Protein AF-A0A3M7RTZ7-F1 (afdb_monomer)

Sequence (145 aa):
EEEVEITTQSDQVLRSPKEVPIKYQIHTHRGNCKMENKEFGYIYCKYGYPMPILDETIILKPIDAKSDGYENAFRNYMKIRKKLEEADSLFRNKKEETTLAVILTQLNISYVDYKDALASSITRIGVFLKRNSKELMINPYNKEL

Solvent-accessible surface area (backbone atoms only — not comparable to full-atom values): 8973 Å² total; per-residue (Å²): 137,81,87,80,83,83,81,82,79,82,80,77,75,79,75,70,84,76,86,71,86,82,79,80,49,66,69,73,94,51,81,88,41,58,39,74,43,78,91,80,72,44,77,46,41,75,83,54,57,52,43,68,59,29,99,55,66,46,77,41,60,43,54,57,83,86,43,92,59,31,68,60,22,38,54,48,32,54,53,50,43,52,52,42,50,51,32,40,51,39,26,74,76,69,70,45,81,51,53,53,67,57,53,30,62,77,66,72,47,52,75,65,55,51,50,46,6,57,17,44,74,37,92,50,75,40,80,46,61,51,34,52,40,90,47,30,44,51,47,90,81,50,86,91,110

Secondary structure (DSSP, 8-state):
---------------PPP-------B----GGGEEEETTTTEEEETT-PSPPPBSS-EEEPPPPTTSTTHHHHHHHHHHHHHHHHHHHHHHHHH-----HHHHHHHHT--HHHHHHHHHHT-SS-EEE--B-TTSTTB-S--TT-

Organism: Brachionus plicatilis (NCBI:txid10195)

pLDDT: mean 87.77, std 16.19, range [39.28, 98.62]

Mean predicted aligned error: 8.59 Å

Nearest PDB structures (foldseek):
  5xu0-assembly1_C-2  TM=4.446E-01  e=5.226E+00  Streptococcus pneumoniae

Radius of gyration: 23.86 Å; Cα contacts (8 Å, |Δi|>4): 171; chains: 1; bounding box: 44×63×78 Å

Structure (mmCIF, N/CA/C/O backbone):
data_AF-A0A3M7RTZ7-F1
#
_entry.id   AF-A0A3M7RTZ7-F1
#
loop_
_atom_site.group_PDB
_atom_site.id
_atom_site.type_symbol
_atom_site.label_atom_id
_atom_site.label_alt_id
_atom_site.label_comp_id
_atom_site.label_asym_id
_atom_site.label_entity_id
_atom_site.label_seq_id
_atom_site.pdbx_PDB_ins_code
_atom_site.Cartn_x
_atom_site.Cartn_y
_atom_site.Cartn_z
_atom_site.occupancy
_atom_site.B_iso_or_equiv
_atom_site.auth_seq_id
_atom_site.auth_comp_id
_atom_site.auth_asym_id
_atom_site.auth_atom_id
_atom_site.pdbx_PDB_model_num
ATOM 1 N N . GLU A 1 1 ? -24.142 -51.287 60.500 1.00 42.88 1 GLU A N 1
ATOM 2 C CA . GLU A 1 1 ? -23.847 -51.300 59.057 1.00 42.88 1 GLU A CA 1
ATOM 3 C C . GLU A 1 1 ? -24.259 -49.939 58.539 1.00 42.88 1 GLU A C 1
ATOM 5 O O . GLU A 1 1 ? -25.382 -49.522 58.783 1.00 42.88 1 GLU A O 1
ATOM 10 N N . GLU A 1 2 ? -23.273 -49.184 58.074 1.00 40.47 2 GLU A N 1
ATOM 11 C CA . GLU A 1 2 ? -23.319 -47.742 57.834 1.00 40.47 2 GLU A CA 1
ATOM 12 C C . GLU A 1 2 ? -23.714 -47.510 56.369 1.00 40.47 2 GLU A C 1
ATOM 14 O O . GLU A 1 2 ? -23.119 -48.106 55.469 1.00 40.47 2 GLU A O 1
ATOM 19 N N . GLU A 1 3 ? -24.761 -46.718 56.134 1.00 43.59 3 GLU A N 1
ATOM 20 C CA . GLU A 1 3 ? -25.241 -46.380 54.793 1.00 43.59 3 GLU A CA 1
ATOM 21 C C . GLU A 1 3 ? -24.207 -45.498 54.084 1.00 43.59 3 GLU A C 1
ATOM 23 O O . GLU A 1 3 ? -23.924 -44.380 54.510 1.00 43.59 3 GLU A O 1
ATOM 28 N N . VAL A 1 4 ? -23.630 -46.000 52.990 1.00 41.88 4 VAL A N 1
ATOM 29 C CA . VAL A 1 4 ? -22.753 -45.203 52.127 1.00 41.88 4 VAL A CA 1
ATOM 30 C C . VAL A 1 4 ? -23.611 -44.558 51.050 1.00 41.88 4 VAL A C 1
ATOM 32 O O . VAL A 1 4 ? -23.984 -45.179 50.055 1.00 41.88 4 VAL A O 1
ATOM 35 N N . GLU A 1 5 ? -23.932 -43.293 51.282 1.00 43.16 5 GLU A N 1
ATOM 36 C CA . GLU A 1 5 ? -24.589 -42.404 50.337 1.00 43.16 5 GLU A CA 1
ATOM 37 C C . GLU A 1 5 ? -23.616 -42.081 49.187 1.00 43.16 5 GLU A C 1
ATOM 39 O O . GLU A 1 5 ? -22.616 -41.384 49.363 1.00 43.16 5 GLU A O 1
ATOM 44 N N . ILE A 1 6 ? -23.871 -42.627 47.996 1.00 42.00 6 ILE A N 1
ATOM 45 C CA . ILE A 1 6 ? -23.039 -42.387 46.810 1.00 42.00 6 ILE A CA 1
ATOM 46 C C . ILE A 1 6 ? -23.675 -41.257 45.997 1.00 42.00 6 ILE A C 1
ATOM 48 O O . ILE A 1 6 ? -24.461 -41.488 45.081 1.00 42.00 6 ILE A O 1
ATOM 52 N N . THR A 1 7 ? -23.346 -40.011 46.331 1.00 39.28 7 THR A N 1
ATOM 53 C CA . THR A 1 7 ? -23.682 -38.841 45.509 1.00 39.28 7 THR A CA 1
ATOM 54 C C . THR A 1 7 ? -22.558 -38.576 44.505 1.00 39.28 7 THR A C 1
ATOM 56 O O . THR A 1 7 ? -21.555 -37.937 44.807 1.00 39.28 7 THR A O 1
ATOM 59 N N . THR A 1 8 ? -22.713 -39.049 43.268 1.00 44.28 8 THR A N 1
ATOM 60 C CA . THR A 1 8 ? -21.864 -38.623 42.144 1.00 44.28 8 THR A CA 1
ATOM 61 C C . THR A 1 8 ? -22.460 -37.381 41.483 1.00 44.28 8 THR A C 1
ATOM 63 O O . THR A 1 8 ? -23.320 -37.494 40.611 1.00 44.28 8 THR A O 1
ATOM 66 N N . GLN A 1 9 ? -22.002 -36.190 41.882 1.00 45.22 9 GLN A N 1
ATOM 67 C CA . GLN A 1 9 ? -22.204 -34.960 41.110 1.00 45.22 9 GLN A CA 1
ATOM 68 C C . GLN A 1 9 ? -21.103 -34.853 40.049 1.00 45.22 9 GLN A C 1
ATOM 70 O O . GLN A 1 9 ? -19.939 -34.588 40.342 1.00 45.22 9 GLN A O 1
ATOM 75 N N . SER A 1 10 ? -21.470 -35.102 38.795 1.00 47.94 10 SER A N 1
ATOM 76 C CA . SER A 1 10 ? -20.630 -34.821 37.635 1.00 47.94 10 SER A CA 1
ATOM 77 C C . SER A 1 10 ? -20.685 -33.325 37.314 1.00 47.94 10 SER A C 1
ATOM 79 O O . SER A 1 10 ? -21.465 -32.895 36.463 1.00 47.94 10 SER A O 1
ATOM 81 N N . ASP A 1 11 ? -19.853 -32.535 37.990 1.00 47.28 11 ASP A N 1
ATOM 82 C CA . ASP A 1 11 ? -19.631 -31.125 37.665 1.00 47.28 11 ASP A CA 1
ATOM 83 C C . ASP A 1 11 ? -18.821 -31.002 36.367 1.00 47.28 11 ASP A C 1
ATOM 85 O O . ASP A 1 11 ? -17.595 -30.859 36.354 1.00 47.28 11 ASP A O 1
ATOM 89 N N . GLN A 1 12 ? -19.512 -31.035 35.227 1.00 53.38 12 GLN A N 1
ATOM 90 C CA . GLN A 1 12 ? -18.960 -30.490 33.992 1.00 53.38 12 GLN A CA 1
ATOM 91 C C . GLN A 1 12 ? -19.027 -28.964 34.071 1.00 53.38 12 GLN A C 1
ATOM 93 O O . GLN A 1 12 ? -19.976 -28.333 33.611 1.00 53.38 12 GLN A O 1
ATOM 98 N N . VAL A 1 13 ? -18.000 -28.363 34.676 1.00 58.53 13 VAL A N 1
ATOM 99 C CA . VAL A 1 13 ? -17.780 -26.915 34.634 1.00 58.53 13 VAL A CA 1
ATOM 100 C C . VAL A 1 13 ? -17.570 -26.517 33.173 1.00 58.53 13 VAL A C 1
ATOM 102 O O . VAL A 1 13 ? -16.473 -26.660 32.627 1.00 58.53 13 VAL A O 1
ATOM 105 N N . LEU A 1 14 ? -18.630 -26.024 32.531 1.00 55.12 14 LEU A N 1
ATOM 106 C CA . LEU A 1 14 ? -18.577 -25.387 31.222 1.00 55.12 14 LEU A CA 1
ATOM 107 C C . LEU A 1 14 ? -17.695 -24.138 31.355 1.00 55.12 14 LEU A C 1
ATOM 109 O O . LEU A 1 14 ? -18.150 -23.074 31.770 1.00 55.12 14 LEU A O 1
ATOM 113 N N . ARG A 1 15 ? -16.397 -24.279 31.074 1.00 61.84 15 ARG A N 1
ATOM 114 C CA . ARG A 1 15 ? -15.469 -23.147 31.063 1.00 61.84 15 ARG A CA 1
ATOM 115 C C . ARG A 1 15 ? -15.850 -22.265 29.883 1.00 61.84 15 ARG A C 1
ATOM 117 O O . ARG A 1 15 ? -15.547 -22.593 28.738 1.00 61.84 15 ARG A O 1
ATOM 124 N N . SER A 1 16 ? -16.526 -21.159 30.168 1.00 65.44 16 SER A N 1
ATOM 125 C CA . SER A 1 16 ? -16.696 -20.080 29.205 1.00 65.44 16 SER A CA 1
ATOM 126 C C . SER A 1 16 ? -15.313 -19.656 28.692 1.00 65.44 16 SER A C 1
ATOM 128 O O . SER A 1 16 ? -14.362 -19.594 29.485 1.00 65.44 16 SER A O 1
ATOM 130 N N . PRO A 1 17 ? -15.150 -19.413 27.377 1.00 69.00 17 PRO A N 1
ATOM 131 C CA . PRO A 1 17 ? -13.884 -18.949 26.834 1.00 69.00 17 PRO A CA 1
ATOM 132 C C . PRO A 1 17 ? -13.450 -17.701 27.596 1.00 69.00 17 PRO A C 1
ATOM 134 O O . PRO A 1 17 ? -14.178 -16.712 27.657 1.00 69.00 17 PRO A O 1
ATOM 137 N N . LYS A 1 18 ? -12.275 -17.763 28.222 1.00 71.94 18 LYS A N 1
ATOM 138 C CA . LYS A 1 18 ? -11.687 -16.594 28.868 1.00 71.94 18 LYS A CA 1
ATOM 139 C C . LYS A 1 18 ? -11.343 -15.606 27.760 1.00 71.94 18 LYS A C 1
ATOM 141 O O . LYS A 1 18 ? -10.510 -15.918 26.911 1.00 71.94 18 LYS A O 1
ATOM 146 N N . GLU A 1 19 ? -11.980 -14.442 27.757 1.00 71.25 19 GLU A N 1
ATOM 147 C CA . GLU A 1 19 ? -11.593 -13.355 26.863 1.00 71.25 19 GLU A CA 1
ATOM 148 C C . GLU A 1 19 ? -10.165 -12.927 27.212 1.00 71.25 19 GLU A C 1
ATOM 150 O O . GLU A 1 19 ? -9.897 -12.399 28.293 1.00 71.25 19 GLU A O 1
ATOM 155 N N . VAL A 1 20 ? -9.224 -13.214 26.313 1.00 69.56 20 VAL A N 1
ATOM 156 C CA . VAL A 1 20 ? -7.846 -12.742 26.433 1.00 69.56 20 VAL A CA 1
ATOM 157 C C . VAL A 1 20 ? -7.755 -11.424 25.667 1.00 69.56 20 VAL A C 1
ATOM 159 O O . VAL A 1 20 ? -7.991 -11.420 24.456 1.00 69.56 20 VAL A O 1
ATOM 162 N N . PRO A 1 21 ? -7.431 -10.296 26.323 1.00 71.38 21 PRO A N 1
ATOM 163 C CA . PRO A 1 21 ? -7.280 -9.027 25.628 1.00 71.38 21 PRO A CA 1
ATOM 164 C C . PRO A 1 21 ? -6.105 -9.113 24.646 1.00 71.38 21 PRO A C 1
ATOM 166 O O . PRO A 1 21 ? -4.944 -9.200 25.047 1.00 71.38 21 PRO A O 1
ATOM 169 N N . ILE A 1 22 ? -6.409 -9.088 23.346 1.00 74.06 22 ILE A N 1
ATOM 170 C CA . ILE A 1 22 ? -5.400 -9.122 22.285 1.00 74.06 22 ILE A CA 1
ATOM 171 C C . ILE A 1 22 ? -4.713 -7.760 22.214 1.00 74.06 22 ILE A C 1
ATOM 173 O O . ILE A 1 22 ? -5.332 -6.742 21.895 1.00 74.06 22 ILE A O 1
ATOM 177 N N . LYS A 1 23 ? -3.406 -7.738 22.474 1.00 81.19 23 LYS A N 1
ATOM 178 C CA . LYS A 1 23 ? -2.582 -6.542 22.309 1.00 81.19 23 LYS A CA 1
ATOM 179 C C . LYS A 1 23 ? -1.958 -6.531 20.919 1.00 81.19 23 LYS A C 1
ATOM 181 O O . LYS A 1 23 ? -1.045 -7.302 20.638 1.00 81.19 23 LYS A O 1
ATOM 186 N N . TYR A 1 24 ? -2.421 -5.637 20.050 1.00 85.88 24 TYR A N 1
ATOM 187 C CA . TYR A 1 24 ? -1.810 -5.448 18.734 1.00 85.88 24 TYR A CA 1
ATOM 188 C C . TYR A 1 24 ? -0.446 -4.764 18.850 1.00 85.88 24 TYR A C 1
ATOM 190 O O . TYR A 1 24 ? -0.310 -3.711 19.478 1.00 85.88 24 TYR A O 1
ATOM 198 N N . GLN A 1 25 ? 0.565 -5.325 18.187 1.00 89.31 25 GLN A N 1
ATOM 199 C CA . GLN A 1 25 ? 1.837 -4.638 18.000 1.00 89.31 25 GLN A CA 1
ATOM 200 C C . GLN A 1 25 ? 1.692 -3.603 16.877 1.00 89.31 25 GLN A C 1
ATOM 202 O O . GLN A 1 25 ? 1.531 -3.957 15.711 1.00 89.31 25 GLN A O 1
ATOM 207 N N . ILE A 1 26 ? 1.788 -2.319 17.226 1.00 91.12 26 ILE A N 1
ATOM 208 C CA . ILE A 1 26 ? 1.743 -1.209 16.267 1.00 91.12 26 ILE A CA 1
ATOM 209 C C . ILE A 1 26 ? 3.165 -0.802 15.876 1.00 91.12 26 ILE A C 1
ATOM 211 O O . ILE A 1 26 ? 4.028 -0.606 16.733 1.00 91.12 26 ILE A O 1
ATOM 215 N N . HIS A 1 27 ? 3.416 -0.658 14.576 1.00 92.50 27 HIS A N 1
ATOM 216 C CA . HIS A 1 27 ? 4.670 -0.130 14.058 1.00 92.50 27 HIS A CA 1
ATOM 217 C C . HIS A 1 27 ? 4.780 1.371 14.335 1.00 92.50 27 HIS A C 1
ATOM 219 O O . HIS A 1 27 ? 3.920 2.162 13.945 1.00 92.50 27 HIS A O 1
ATOM 225 N N . THR A 1 28 ? 5.892 1.765 14.949 1.00 90.19 28 THR A N 1
ATOM 226 C CA . THR A 1 28 ? 6.259 3.166 15.170 1.00 90.19 28 THR A CA 1
ATOM 227 C C . THR A 1 28 ? 7.556 3.442 14.430 1.00 90.19 28 THR A C 1
ATOM 229 O O . THR A 1 28 ? 8.564 2.767 14.659 1.00 90.19 28 THR A O 1
ATOM 232 N N . HIS A 1 29 ? 7.557 4.442 13.546 1.00 90.44 29 HIS A N 1
ATOM 233 C CA . HIS A 1 29 ? 8.754 4.789 12.789 1.00 90.44 29 HIS A CA 1
ATOM 234 C C . HIS A 1 29 ? 9.893 5.225 13.720 1.00 90.44 29 HIS A C 1
ATOM 236 O O . HIS A 1 29 ? 9.766 6.166 14.498 1.00 90.44 29 HIS A O 1
ATOM 242 N N . ARG A 1 30 ? 11.035 4.547 13.598 1.00 88.69 30 ARG A N 1
ATOM 243 C CA . ARG A 1 30 ? 12.316 4.918 14.216 1.00 88.69 30 ARG A CA 1
ATOM 244 C C . ARG A 1 30 ? 13.343 5.226 13.126 1.00 88.69 30 ARG A C 1
ATOM 246 O O . ARG A 1 30 ? 13.134 4.869 11.968 1.00 88.69 30 ARG A O 1
ATOM 253 N N . GLY A 1 31 ? 14.464 5.864 13.471 1.00 87.19 31 GLY A N 1
ATOM 254 C CA . GLY A 1 31 ? 15.4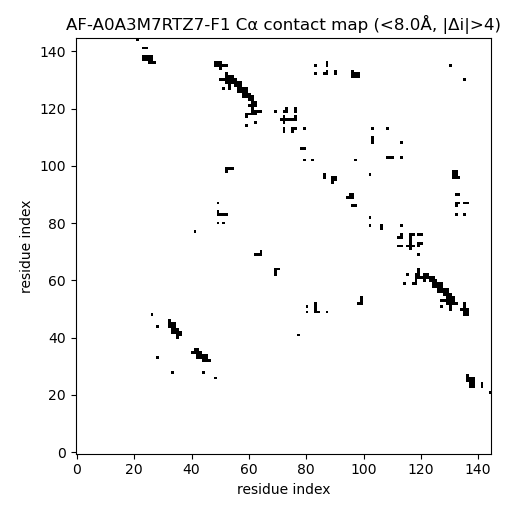93 6.247 12.489 1.00 87.19 31 GLY A CA 1
ATOM 255 C C . GLY A 1 31 ? 15.952 5.085 11.596 1.00 87.19 31 GLY A C 1
ATOM 256 O O . GLY A 1 31 ? 16.045 5.233 10.384 1.00 87.19 31 GLY A O 1
ATOM 257 N N . ASN A 1 32 ? 16.101 3.889 12.171 1.00 90.56 32 ASN A N 1
ATOM 258 C CA . ASN A 1 32 ? 16.550 2.680 11.473 1.00 90.56 32 ASN A CA 1
ATOM 259 C C . ASN A 1 32 ? 15.532 2.062 10.492 1.00 90.56 32 ASN A C 1
ATOM 261 O O . ASN A 1 32 ? 15.880 1.117 9.777 1.00 90.56 32 ASN A O 1
ATOM 265 N N . CYS A 1 33 ? 14.275 2.517 10.492 1.00 92.00 33 CYS A N 1
ATOM 266 C CA . CYS A 1 33 ? 13.245 2.008 9.586 1.00 92.00 33 CYS A CA 1
ATOM 267 C C . CYS A 1 33 ? 13.136 2.826 8.297 1.00 92.00 33 CYS A C 1
ATOM 269 O O . CYS A 1 33 ? 12.471 2.373 7.368 1.00 92.00 33 CYS A O 1
ATOM 271 N N . LYS A 1 34 ? 13.766 4.006 8.247 1.00 92.00 34 LYS A N 1
ATOM 272 C CA . LYS A 1 34 ? 13.806 4.860 7.063 1.00 92.00 34 LYS A CA 1
ATOM 273 C C . LYS A 1 34 ? 14.814 4.300 6.061 1.00 92.00 34 LYS A C 1
ATOM 275 O O . LYS A 1 34 ? 15.883 3.834 6.445 1.00 92.00 34 LYS A O 1
ATOM 280 N N . MET A 1 35 ? 14.454 4.347 4.791 1.00 92.06 35 MET A N 1
ATOM 281 C CA . MET A 1 35 ? 15.291 3.989 3.657 1.00 92.06 35 MET A CA 1
ATOM 282 C C . MET A 1 35 ? 15.127 5.057 2.591 1.00 92.06 35 MET A C 1
ATOM 284 O O . MET A 1 35 ? 14.020 5.542 2.362 1.00 92.06 35 MET A O 1
ATOM 288 N N . GLU A 1 36 ? 16.239 5.422 1.973 1.00 92.69 36 GLU A N 1
ATOM 289 C CA . GLU A 1 36 ? 16.289 6.384 0.887 1.00 92.69 36 GLU A CA 1
ATOM 290 C C . GLU A 1 36 ? 16.445 5.633 -0.434 1.00 92.69 36 GLU A C 1
ATOM 292 O O . GLU A 1 36 ? 17.346 4.806 -0.586 1.00 92.69 36 GLU A O 1
ATOM 297 N N . ASN A 1 37 ? 15.573 5.925 -1.392 1.00 88.81 37 ASN A N 1
ATOM 298 C CA . ASN A 1 37 ? 15.799 5.589 -2.784 1.00 88.81 37 ASN A CA 1
ATOM 299 C C . ASN A 1 37 ? 16.440 6.806 -3.458 1.00 88.81 37 ASN A C 1
ATOM 301 O O . ASN A 1 37 ? 15.754 7.780 -3.764 1.00 88.81 37 ASN A O 1
ATOM 305 N N . LYS A 1 38 ? 17.760 6.731 -3.660 1.00 88.25 38 LYS A N 1
ATOM 306 C CA . LYS A 1 38 ? 18.578 7.815 -4.223 1.00 88.25 38 LYS A CA 1
ATOM 307 C C . LYS A 1 38 ? 18.234 8.147 -5.672 1.00 88.25 38 LYS A C 1
ATOM 309 O O . LYS A 1 38 ? 18.401 9.288 -6.076 1.00 88.25 38 LYS A O 1
ATOM 314 N N . GLU A 1 39 ? 17.765 7.166 -6.435 1.00 86.94 39 GLU A N 1
ATOM 315 C CA . GLU A 1 39 ? 17.422 7.333 -7.849 1.00 86.94 39 GLU A CA 1
ATOM 316 C C . GLU A 1 39 ? 16.214 8.258 -8.020 1.00 86.94 39 GLU A C 1
ATOM 318 O O . GLU A 1 39 ? 16.228 9.160 -8.851 1.00 86.94 39 GLU A O 1
ATOM 323 N N . PHE A 1 40 ? 15.200 8.090 -7.168 1.00 85.94 40 PHE A N 1
ATOM 324 C CA . PHE A 1 40 ? 13.958 8.866 -7.238 1.00 85.94 40 PHE A CA 1
ATOM 325 C C . PHE A 1 40 ? 13.820 9.931 -6.137 1.00 85.94 40 PHE A C 1
ATOM 327 O O . PHE A 1 40 ? 12.810 10.629 -6.085 1.00 85.94 40 PHE A O 1
ATOM 334 N N . GLY A 1 41 ? 14.803 10.053 -5.240 1.00 91.31 41 GLY A N 1
ATOM 335 C CA . GLY A 1 41 ? 14.816 11.051 -4.165 1.00 91.31 41 GLY A CA 1
ATOM 336 C C . GLY A 1 41 ? 13.743 10.848 -3.088 1.00 91.31 41 GLY A C 1
ATOM 337 O O . GLY A 1 41 ? 13.300 11.814 -2.470 1.00 91.31 41 GLY A O 1
ATOM 338 N N . TYR A 1 42 ? 13.293 9.609 -2.859 1.00 92.75 42 TYR A N 1
ATOM 339 C CA . TYR A 1 42 ? 12.239 9.308 -1.884 1.00 92.75 42 TYR A CA 1
ATOM 340 C C . TYR A 1 42 ? 12.783 8.690 -0.599 1.00 92.75 42 TYR A C 1
ATOM 342 O O . TYR A 1 42 ? 13.619 7.791 -0.636 1.00 92.75 42 TYR A O 1
ATOM 350 N N . ILE A 1 43 ? 12.218 9.093 0.541 1.00 92.31 43 ILE A N 1
ATOM 351 C CA . ILE A 1 43 ? 12.457 8.464 1.845 1.00 92.31 43 ILE A CA 1
ATOM 352 C C . ILE A 1 43 ? 11.181 7.749 2.283 1.00 92.31 43 ILE A C 1
ATOM 354 O O . ILE A 1 43 ? 10.114 8.354 2.343 1.00 92.31 43 ILE A O 1
ATOM 358 N N . TYR A 1 44 ? 11.283 6.465 2.612 1.00 93.25 44 TYR A N 1
ATOM 359 C CA . TYR A 1 44 ? 10.141 5.654 3.033 1.00 93.25 44 TYR A CA 1
ATOM 360 C C . TYR A 1 44 ? 10.538 4.562 4.023 1.00 93.25 44 TYR A C 1
ATOM 362 O O . TYR A 1 44 ? 11.707 4.381 4.358 1.00 93.25 44 TYR A O 1
ATOM 370 N N . CYS A 1 45 ? 9.550 3.838 4.550 1.00 94.50 45 CYS A N 1
ATOM 371 C CA . CYS A 1 45 ? 9.817 2.754 5.482 1.00 94.50 45 CYS A CA 1
ATOM 372 C C . CYS A 1 45 ? 10.256 1.480 4.755 1.00 94.50 45 CYS A C 1
ATOM 374 O O . CYS A 1 45 ? 9.492 0.934 3.963 1.00 94.50 45 CYS A O 1
ATOM 376 N N . LYS A 1 46 ? 11.427 0.935 5.105 1.00 91.88 46 LYS A N 1
ATOM 377 C CA . LYS A 1 46 ? 11.943 -0.326 4.534 1.00 91.88 46 LYS A CA 1
ATOM 378 C C . LYS A 1 46 ? 11.077 -1.556 4.823 1.00 91.88 46 LYS A C 1
ATOM 380 O O . LYS A 1 46 ? 11.225 -2.577 4.169 1.00 91.88 46 LYS A O 1
ATOM 385 N N . TYR A 1 47 ? 10.199 -1.466 5.823 1.00 91.62 47 TYR A N 1
ATOM 386 C CA . TYR A 1 47 ? 9.242 -2.520 6.169 1.00 91.62 47 TYR A CA 1
ATOM 387 C C . TYR A 1 47 ? 7.888 -2.358 5.461 1.00 91.62 47 TYR A C 1
ATOM 389 O O . TYR A 1 47 ? 6.966 -3.112 5.744 1.00 91.62 47 TYR A O 1
ATOM 397 N N . GLY A 1 48 ? 7.741 -1.358 4.588 1.00 92.81 48 GLY A N 1
ATOM 398 C CA . GLY A 1 48 ? 6.528 -1.144 3.801 1.00 92.81 48 GLY A CA 1
ATOM 399 C C . GLY A 1 48 ? 5.435 -0.318 4.483 1.00 92.81 48 GLY A C 1
ATOM 400 O O . GLY A 1 48 ? 4.513 0.090 3.799 1.00 92.81 48 GLY A O 1
ATOM 401 N N . TYR A 1 49 ? 5.544 0.029 5.771 1.00 95.12 49 TYR A N 1
ATOM 402 C CA . TYR A 1 49 ? 4.506 0.812 6.469 1.00 95.12 49 TYR A CA 1
ATOM 403 C C . TYR A 1 49 ? 4.327 2.231 5.918 1.00 95.12 49 TYR A C 1
ATOM 405 O O . TYR A 1 49 ? 5.356 2.855 5.651 1.00 95.12 49 TYR A O 1
ATOM 413 N N . PRO A 1 50 ? 3.097 2.772 5.838 1.00 96.81 50 PRO A N 1
ATOM 414 C CA . PRO A 1 50 ? 1.845 2.089 6.179 1.00 96.81 50 PRO A CA 1
ATOM 415 C C . PRO A 1 50 ? 1.500 0.985 5.169 1.00 96.81 50 PRO A C 1
ATOM 417 O O . PRO A 1 50 ? 1.744 1.136 3.975 1.00 96.81 50 PRO A O 1
ATOM 420 N N . MET A 1 51 ? 0.970 -0.136 5.661 1.00 96.69 51 MET A N 1
ATOM 421 C CA . MET A 1 51 ? 0.572 -1.272 4.825 1.00 96.69 51 MET A CA 1
ATOM 422 C C . MET A 1 51 ? -0.594 -0.876 3.905 1.00 96.69 51 MET A C 1
ATOM 424 O O . MET A 1 51 ? -1.426 -0.067 4.312 1.00 96.69 51 MET A O 1
ATOM 428 N N . PRO A 1 52 ? -0.692 -1.429 2.685 1.00 97.38 52 PRO A N 1
ATOM 429 C CA . PRO A 1 52 ? -1.760 -1.072 1.755 1.00 97.38 52 PRO A CA 1
ATOM 430 C C . PRO A 1 52 ? -3.136 -1.562 2.214 1.00 97.38 52 PRO A C 1
ATOM 432 O O . PRO A 1 52 ? -3.246 -2.610 2.852 1.00 97.38 52 PRO A O 1
ATOM 435 N N . ILE A 1 53 ? -4.175 -0.810 1.839 1.00 98.12 53 ILE A N 1
ATOM 436 C CA . ILE A 1 53 ? -5.582 -1.210 1.970 1.00 98.12 53 ILE A CA 1
ATOM 437 C C . ILE A 1 53 ? -5.924 -2.125 0.802 1.00 98.12 53 ILE A C 1
ATOM 439 O O . ILE A 1 53 ? -5.677 -1.782 -0.353 1.00 98.12 53 ILE A O 1
ATOM 443 N N . LEU A 1 54 ? -6.502 -3.279 1.109 1.00 97.75 54 LEU A N 1
ATOM 444 C CA . LEU A 1 54 ? -6.889 -4.286 0.131 1.00 97.75 54 LEU A CA 1
ATOM 445 C C . LEU A 1 54 ? -8.185 -4.949 0.581 1.00 97.75 54 LEU A C 1
ATOM 447 O O . LEU A 1 54 ? -8.313 -5.300 1.754 1.00 97.75 54 LEU A O 1
ATOM 451 N N . ASP A 1 55 ? -9.104 -5.171 -0.358 1.00 96.94 55 ASP A N 1
ATOM 452 C CA . ASP A 1 55 ? -10.383 -5.845 -0.093 1.00 96.94 55 ASP A CA 1
ATOM 453 C C . ASP A 1 55 ? -10.235 -7.377 -0.016 1.00 96.94 55 ASP A C 1
ATOM 455 O O . ASP A 1 55 ? -11.060 -8.066 0.597 1.00 96.94 55 ASP A O 1
ATOM 459 N N . GLU A 1 56 ? -9.135 -7.899 -0.563 1.00 97.31 56 GLU A N 1
ATOM 460 C CA . GLU A 1 56 ? -8.756 -9.310 -0.579 1.00 97.31 56 GLU A CA 1
ATOM 461 C C . GLU A 1 56 ? -7.243 -9.501 -0.385 1.00 97.31 56 GLU A C 1
ATOM 463 O O . GLU A 1 56 ? -6.439 -8.601 -0.628 1.00 97.31 56 GLU A O 1
ATOM 468 N N . THR A 1 57 ? -6.843 -10.689 0.072 1.00 97.62 57 THR A N 1
ATOM 469 C CA . THR A 1 57 ? -5.427 -11.054 0.187 1.00 97.62 57 THR A CA 1
ATOM 470 C C . THR A 1 57 ? -4.897 -11.468 -1.179 1.00 97.62 57 THR A C 1
ATOM 472 O O . THR A 1 57 ? -5.449 -12.372 -1.801 1.00 97.62 57 THR A O 1
ATOM 475 N N . ILE A 1 58 ? -3.795 -10.860 -1.618 1.00 97.81 58 ILE A N 1
ATOM 476 C CA . ILE A 1 58 ? -3.195 -11.113 -2.934 1.00 97.81 58 ILE A CA 1
ATOM 477 C C . ILE A 1 58 ? -1.727 -11.521 -2.820 1.00 97.81 58 ILE A C 1
ATOM 479 O O . ILE A 1 58 ? -1.030 -11.179 -1.863 1.00 97.81 58 ILE A O 1
ATOM 483 N N . ILE A 1 59 ? -1.243 -12.233 -3.836 1.00 98.31 59 ILE A N 1
ATOM 484 C CA . ILE A 1 59 ? 0.175 -12.544 -4.016 1.00 98.31 59 ILE A CA 1
ATOM 485 C C . ILE A 1 59 ? 0.679 -11.733 -5.202 1.00 98.31 59 ILE A C 1
ATOM 487 O O . ILE A 1 59 ? 0.126 -11.829 -6.297 1.00 98.31 59 ILE A O 1
ATOM 491 N N . LEU A 1 60 ? 1.740 -10.958 -4.992 1.00 98.06 60 LEU A N 1
ATOM 492 C CA . LEU A 1 60 ? 2.368 -10.162 -6.042 1.00 98.06 60 LEU A CA 1
ATOM 493 C C . LEU A 1 60 ? 3.786 -10.655 -6.315 1.00 98.06 60 LEU A C 1
ATOM 495 O O . LEU A 1 60 ? 4.531 -11.010 -5.397 1.00 98.06 60 LEU A O 1
ATOM 499 N N . LYS A 1 61 ? 4.148 -10.667 -7.598 1.00 97.81 61 LYS A N 1
ATOM 500 C CA . LYS A 1 61 ? 5.523 -10.853 -8.065 1.00 97.81 61 LYS A CA 1
ATOM 501 C C . LYS A 1 61 ? 6.167 -9.475 -8.243 1.00 97.81 61 LYS A C 1
ATOM 503 O O . LYS A 1 61 ? 5.458 -8.564 -8.658 1.00 97.81 61 LYS A O 1
ATOM 508 N N . PRO A 1 62 ? 7.464 -9.316 -7.941 1.00 97.44 62 PRO A N 1
ATOM 509 C CA . PRO A 1 62 ? 8.164 -8.062 -8.183 1.00 97.44 62 PRO A CA 1
ATOM 510 C C . 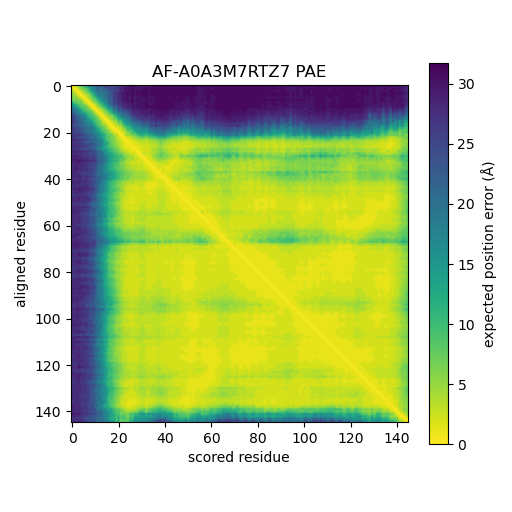PRO A 1 62 ? 8.193 -7.737 -9.680 1.00 97.44 62 PRO A C 1
ATOM 512 O O . PRO A 1 62 ? 8.295 -8.646 -10.507 1.00 97.44 62 PRO A O 1
ATOM 515 N N . ILE A 1 63 ? 8.135 -6.448 -10.008 1.00 94.81 63 ILE A N 1
ATOM 516 C CA . ILE A 1 63 ? 8.394 -5.953 -11.366 1.00 94.81 63 ILE A CA 1
ATOM 517 C C . ILE A 1 63 ? 9.905 -5.746 -11.524 1.00 94.81 63 ILE A C 1
ATOM 519 O O . ILE A 1 63 ? 10.579 -5.342 -10.576 1.00 94.81 63 ILE A O 1
ATOM 523 N N . ASP A 1 64 ? 10.445 -6.031 -12.710 1.00 93.44 64 ASP A N 1
ATOM 524 C CA . ASP A 1 64 ? 11.853 -5.764 -13.006 1.00 93.44 64 ASP A CA 1
ATOM 525 C C . ASP A 1 64 ? 12.102 -4.249 -13.035 1.00 93.44 64 ASP A C 1
ATOM 527 O O . ASP A 1 64 ? 11.460 -3.523 -13.796 1.00 93.44 64 ASP A O 1
ATOM 531 N N . ALA A 1 65 ? 13.066 -3.781 -12.241 1.00 90.62 65 ALA A N 1
ATOM 532 C CA . ALA A 1 65 ? 13.475 -2.380 -12.191 1.00 90.62 65 ALA A CA 1
ATOM 533 C C . ALA A 1 65 ? 13.955 -1.835 -13.548 1.00 90.62 65 ALA A C 1
ATOM 535 O O . ALA A 1 65 ? 13.959 -0.626 -13.755 1.00 90.62 65 ALA A O 1
ATOM 536 N N . LYS A 1 66 ? 14.352 -2.719 -14.473 1.00 91.62 66 LYS A N 1
ATOM 537 C CA . LYS A 1 66 ? 14.776 -2.365 -15.835 1.00 91.62 66 LYS A CA 1
ATOM 538 C C . LYS A 1 66 ? 13.649 -2.396 -16.866 1.00 91.62 66 LYS A C 1
ATOM 540 O O . LYS A 1 66 ? 13.894 -2.058 -18.019 1.00 91.62 66 LYS A O 1
ATOM 545 N N . SER A 1 67 ? 12.457 -2.855 -16.489 1.00 93.06 67 SER A N 1
ATOM 546 C CA . SER A 1 67 ? 11.322 -2.928 -17.409 1.00 93.06 67 SER A CA 1
ATOM 547 C C . SER A 1 67 ? 10.713 -1.555 -17.681 1.00 93.06 67 SER A C 1
ATOM 549 O O . SER A 1 67 ? 10.662 -0.685 -16.802 1.00 93.06 67 SER A O 1
ATOM 551 N N . ASP A 1 68 ? 10.192 -1.391 -18.896 1.00 89.25 68 ASP A N 1
ATOM 552 C CA . ASP A 1 68 ? 9.395 -0.227 -19.258 1.00 89.25 68 ASP A CA 1
ATOM 553 C C . ASP A 1 68 ? 8.173 -0.137 -18.331 1.00 89.25 68 ASP A C 1
ATOM 555 O O . ASP A 1 68 ? 7.391 -1.078 -18.200 1.00 89.25 68 ASP A O 1
ATOM 559 N N . GLY A 1 69 ? 8.018 1.004 -17.657 1.00 92.06 69 GLY A N 1
ATOM 560 C CA . GLY A 1 69 ? 6.905 1.261 -16.738 1.00 92.06 69 GLY A CA 1
ATOM 561 C C . GLY A 1 69 ? 7.226 1.119 -15.247 1.00 92.06 69 GLY A C 1
ATOM 562 O O . GLY A 1 69 ? 6.438 1.614 -14.436 1.00 92.06 69 GLY A O 1
ATOM 563 N N . TYR A 1 70 ? 8.385 0.563 -14.863 1.00 95.81 70 TYR A N 1
ATOM 564 C CA . TYR A 1 70 ? 8.777 0.461 -13.447 1.00 95.81 70 TYR A CA 1
ATOM 565 C C . TYR A 1 70 ? 8.782 1.822 -12.740 1.00 95.81 70 TYR A C 1
ATOM 567 O O . TYR A 1 70 ? 8.206 1.965 -11.663 1.00 95.81 70 TYR A O 1
ATOM 575 N N . GLU A 1 71 ? 9.367 2.850 -13.360 1.00 95.44 71 GLU A N 1
ATOM 576 C CA . GLU A 1 71 ? 9.420 4.193 -12.775 1.00 95.44 71 GLU A CA 1
ATOM 577 C C . GLU A 1 71 ? 8.016 4.762 -12.513 1.00 95.44 71 GLU A C 1
ATOM 579 O O . GLU A 1 71 ? 7.763 5.345 -11.455 1.00 95.4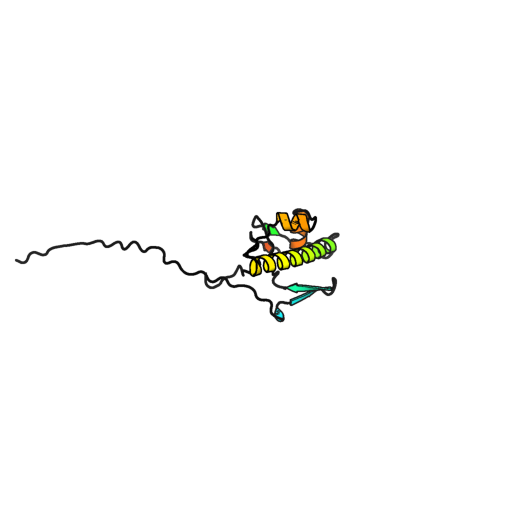4 71 GLU A O 1
ATOM 584 N N . ASN A 1 72 ? 7.079 4.575 -13.446 1.00 96.06 72 ASN A N 1
ATOM 585 C CA . ASN A 1 72 ? 5.706 5.045 -13.276 1.00 96.06 72 ASN A CA 1
ATOM 586 C C . ASN A 1 72 ? 4.994 4.288 -12.144 1.00 96.06 72 ASN A C 1
ATOM 588 O O . ASN A 1 72 ? 4.356 4.910 -11.291 1.00 96.06 72 ASN A O 1
ATOM 592 N N . ALA A 1 73 ? 5.161 2.963 -12.090 1.00 97.44 73 ALA A N 1
ATOM 593 C CA . ALA A 1 73 ? 4.639 2.135 -11.008 1.00 97.44 73 ALA A CA 1
ATOM 594 C C . ALA A 1 73 ? 5.209 2.570 -9.646 1.00 97.44 73 ALA A C 1
ATOM 596 O O . ALA A 1 73 ? 4.451 2.780 -8.696 1.00 97.44 73 ALA A O 1
ATOM 597 N N . PHE A 1 74 ? 6.517 2.824 -9.561 1.00 96.50 74 PHE A N 1
ATOM 598 C CA . PHE A 1 74 ? 7.170 3.262 -8.328 1.00 96.50 74 PHE A CA 1
ATOM 599 C C . PHE A 1 74 ? 6.736 4.673 -7.898 1.00 96.50 74 PHE A C 1
ATOM 601 O O . PHE A 1 74 ? 6.480 4.930 -6.718 1.00 96.50 74 PHE A O 1
ATOM 608 N N . ARG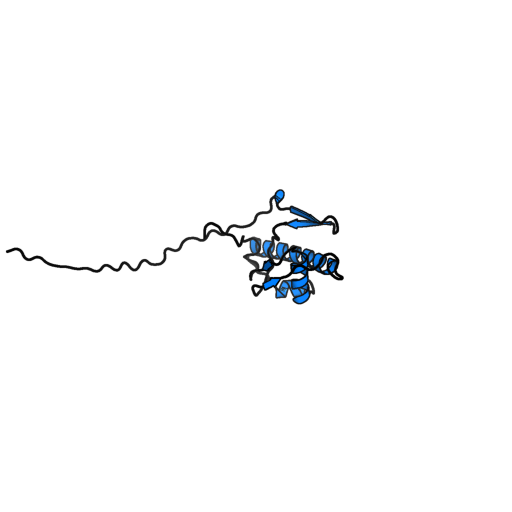 A 1 75 ? 6.558 5.602 -8.843 1.00 96.50 75 ARG A N 1
ATOM 609 C CA . ARG A 1 75 ? 5.981 6.926 -8.555 1.00 96.50 75 ARG A CA 1
ATOM 610 C C . ARG A 1 75 ? 4.548 6.813 -8.034 1.00 96.50 75 ARG A C 1
ATOM 612 O O . ARG A 1 75 ? 4.187 7.505 -7.079 1.00 96.50 75 ARG A O 1
ATOM 619 N N . ASN A 1 76 ? 3.737 5.930 -8.615 1.00 98.00 76 ASN A N 1
ATOM 620 C CA . ASN A 1 76 ? 2.392 5.649 -8.115 1.00 98.00 76 ASN A CA 1
ATOM 621 C C . ASN A 1 76 ? 2.427 5.024 -6.717 1.00 98.00 76 ASN A C 1
ATOM 623 O O . ASN A 1 76 ? 1.648 5.437 -5.859 1.00 98.00 76 ASN A O 1
ATOM 627 N N . TYR A 1 77 ? 3.378 4.131 -6.437 1.00 97.69 77 TYR A N 1
ATOM 628 C CA . TYR A 1 77 ? 3.582 3.577 -5.098 1.00 97.69 77 TYR A CA 1
ATOM 629 C C . TYR A 1 77 ? 3.835 4.677 -4.066 1.00 97.69 77 TYR A C 1
ATOM 631 O O . TYR A 1 77 ? 3.206 4.692 -3.008 1.00 97.69 77 TYR A O 1
ATOM 639 N N . MET A 1 78 ? 4.672 5.662 -4.388 1.00 97.44 78 MET A N 1
ATOM 640 C CA . MET A 1 78 ? 4.929 6.785 -3.485 1.00 97.44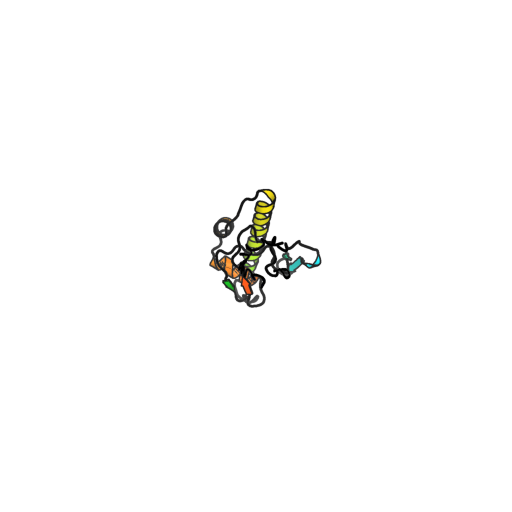 78 MET A CA 1
ATOM 641 C C . MET A 1 78 ? 3.696 7.674 -3.263 1.00 97.44 78 MET A C 1
ATOM 643 O O . MET A 1 78 ? 3.456 8.110 -2.134 1.00 97.44 78 MET A O 1
ATOM 647 N N . LYS A 1 79 ? 2.864 7.894 -4.292 1.00 97.94 79 LYS A N 1
ATOM 648 C CA . LYS A 1 79 ? 1.567 8.582 -4.138 1.00 97.94 79 LYS A CA 1
ATOM 649 C C . LYS A 1 79 ? 0.608 7.796 -3.239 1.00 97.94 79 LYS A C 1
ATOM 651 O O . LYS A 1 79 ? -0.009 8.381 -2.349 1.00 97.94 79 LYS A O 1
ATOM 656 N N . ILE A 1 80 ? 0.515 6.480 -3.439 1.00 98.38 80 ILE A N 1
ATOM 657 C CA . ILE A 1 80 ? -0.302 5.576 -2.618 1.00 98.38 80 ILE A CA 1
ATOM 658 C C . ILE A 1 80 ? 0.150 5.637 -1.163 1.00 98.38 80 ILE A C 1
ATOM 660 O O . ILE A 1 80 ? -0.679 5.837 -0.282 1.00 98.38 80 ILE A O 1
ATOM 664 N N . ARG A 1 81 ? 1.456 5.541 -0.894 1.00 97.00 81 ARG A N 1
ATOM 665 C CA . ARG A 1 81 ? 1.999 5.640 0.467 1.00 97.00 81 ARG A CA 1
ATOM 666 C C . ARG A 1 81 ? 1.581 6.923 1.168 1.00 97.00 81 ARG A C 1
ATOM 668 O O . ARG A 1 81 ? 1.093 6.855 2.291 1.00 97.00 81 ARG A O 1
ATOM 675 N N . LYS A 1 82 ? 1.707 8.069 0.495 1.00 97.19 82 LYS A N 1
ATOM 676 C CA . LYS A 1 82 ? 1.262 9.354 1.044 1.00 97.19 82 LYS A CA 1
ATOM 677 C C . LYS A 1 82 ? -0.232 9.329 1.393 1.00 97.19 82 LYS A C 1
ATOM 679 O O . LYS A 1 82 ? -0.622 9.785 2.462 1.00 97.19 82 LYS A O 1
ATOM 684 N N . LYS A 1 83 ? -1.070 8.735 0.537 1.00 98.00 83 LYS A N 1
ATOM 685 C CA . LYS A 1 83 ? -2.502 8.556 0.829 1.00 98.00 83 LYS A CA 1
ATOM 686 C C . LYS A 1 83 ? -2.781 7.620 1.996 1.00 98.00 83 LYS A C 1
ATOM 688 O O . LYS A 1 83 ? -3.708 7.873 2.757 1.00 98.00 83 LYS A O 1
ATOM 693 N N . LEU A 1 84 ? -1.982 6.575 2.173 1.00 98.06 84 LEU A N 1
ATOM 694 C CA . LEU A 1 84 ? -2.099 5.691 3.330 1.00 98.06 84 LEU A CA 1
ATOM 695 C C . LEU A 1 84 ? -1.669 6.395 4.626 1.00 98.06 84 LEU A C 1
ATOM 697 O O . LEU A 1 84 ? -2.285 6.169 5.661 1.00 98.06 84 LEU A O 1
ATOM 701 N N . GLU A 1 85 ? -0.669 7.279 4.578 1.00 96.56 85 GLU A N 1
ATOM 702 C CA . GLU A 1 85 ? -0.280 8.131 5.714 1.00 96.56 85 GLU A CA 1
ATOM 703 C C . GLU A 1 85 ? -1.399 9.123 6.081 1.00 96.56 85 GLU A C 1
ATOM 705 O O . GLU A 1 85 ? -1.717 9.294 7.258 1.00 96.56 85 GLU A O 1
ATOM 710 N N . GLU A 1 86 ? -2.048 9.729 5.081 1.00 97.50 86 GLU A N 1
ATOM 711 C CA . GLU A 1 86 ? -3.238 10.568 5.277 1.00 97.50 86 GLU A CA 1
ATOM 712 C C . GLU A 1 86 ? -4.397 9.767 5.897 1.00 97.50 86 GLU A C 1
ATOM 714 O O . GLU A 1 86 ? -5.002 10.226 6.865 1.00 97.50 86 GLU A O 1
ATOM 719 N N . ALA A 1 87 ? -4.679 8.562 5.389 1.00 97.50 87 ALA A N 1
ATOM 720 C CA . ALA A 1 87 ? -5.736 7.686 5.900 1.00 97.50 87 ALA A CA 1
ATOM 721 C C . ALA A 1 87 ? -5.477 7.227 7.342 1.00 97.50 87 ALA A C 1
ATOM 723 O O . ALA A 1 87 ? -6.383 7.234 8.173 1.00 97.50 87 ALA A O 1
ATOM 724 N N . ASP A 1 88 ? -4.237 6.866 7.656 1.00 96.31 88 ASP A N 1
ATOM 725 C CA . ASP A 1 88 ? -3.826 6.506 9.008 1.00 96.31 88 ASP A CA 1
ATOM 726 C C . ASP A 1 88 ? -3.978 7.693 9.978 1.00 96.31 88 ASP A C 1
ATOM 728 O O . ASP A 1 88 ? -4.552 7.546 11.060 1.00 96.31 88 ASP A O 1
ATOM 732 N N . SER A 1 89 ? -3.532 8.888 9.578 1.00 96.06 89 SER A N 1
ATOM 733 C CA . SER A 1 89 ? -3.717 10.117 10.359 1.00 96.06 89 SER A CA 1
ATOM 734 C C . SER A 1 89 ? -5.200 10.422 10.589 1.00 96.06 89 SER A C 1
ATOM 736 O O . SER A 1 89 ? -5.611 10.743 11.708 1.00 96.06 89 SER A O 1
ATOM 738 N N . LEU A 1 90 ? -6.020 10.272 9.547 1.00 96.50 90 LEU A N 1
ATOM 739 C CA . LEU A 1 90 ? -7.459 10.490 9.607 1.00 96.50 90 LEU A CA 1
ATOM 740 C C . LEU A 1 90 ? -8.127 9.535 10.607 1.00 96.50 90 LEU A C 1
ATOM 742 O O . LEU A 1 90 ? -8.859 9.981 11.495 1.00 96.50 90 LEU A O 1
ATOM 746 N N . PHE A 1 91 ? -7.793 8.246 10.546 1.00 95.50 91 PHE A N 1
ATOM 747 C CA . PHE A 1 91 ? -8.312 7.261 11.487 1.00 95.50 91 PHE A CA 1
ATOM 748 C C . PHE A 1 91 ? -7.838 7.524 12.922 1.00 95.50 91 PHE A C 1
ATOM 750 O O . PHE A 1 91 ? -8.638 7.500 13.860 1.00 95.50 91 PHE A O 1
ATOM 757 N N . ARG A 1 92 ? -6.551 7.820 13.138 1.00 93.19 92 ARG A N 1
ATOM 758 C CA . ARG A 1 92 ? -6.029 8.071 14.491 1.00 93.19 92 ARG A CA 1
ATOM 759 C C . ARG A 1 92 ? -6.685 9.282 15.149 1.00 93.19 92 ARG A C 1
ATOM 761 O O . ARG A 1 92 ? -7.065 9.174 16.316 1.00 93.19 92 ARG A O 1
ATOM 768 N N . ASN A 1 93 ? -6.845 10.372 14.399 1.00 96.19 93 ASN A N 1
ATOM 769 C CA . ASN A 1 93 ? -7.300 11.662 14.919 1.00 96.19 93 ASN A CA 1
ATOM 770 C C . ASN A 1 93 ? -8.826 11.799 14.959 1.00 96.19 93 ASN A C 1
ATOM 772 O O . ASN A 1 93 ? -9.351 12.399 15.891 1.00 96.19 93 ASN A O 1
ATOM 776 N N . LYS A 1 94 ? -9.536 11.255 13.962 1.00 96.25 94 LYS A N 1
ATOM 777 C CA . LYS A 1 94 ? -10.986 11.453 13.795 1.00 96.25 94 LYS A CA 1
ATOM 778 C C . LYS A 1 94 ? -11.814 10.171 13.828 1.00 96.25 94 LYS A C 1
ATOM 780 O O . LYS A 1 94 ? -13.033 10.254 13.829 1.00 96.25 94 LYS A O 1
ATOM 785 N N . LYS A 1 95 ? -11.178 8.993 13.861 1.00 95.56 95 LYS A N 1
ATOM 786 C CA . LYS A 1 95 ? -11.847 7.679 13.736 1.00 95.56 95 LYS A CA 1
ATOM 787 C C . LYS A 1 95 ? -12.614 7.500 12.421 1.00 95.56 95 LYS A C 1
ATOM 789 O O . LYS A 1 95 ? -13.459 6.619 12.320 1.00 95.56 95 LYS A O 1
ATOM 794 N N . GLU A 1 96 ? -12.278 8.296 11.413 1.00 95.88 96 GLU A N 1
ATOM 795 C CA . GLU A 1 96 ? -12.831 8.191 10.066 1.00 95.88 96 GLU A CA 1
ATOM 796 C C . GLU A 1 96 ? -12.033 7.163 9.251 1.00 95.88 96 GLU A C 1
ATOM 798 O O . GLU A 1 96 ? -10.804 7.095 9.336 1.00 95.88 96 GLU A O 1
ATOM 803 N N . GLU A 1 97 ? -12.743 6.340 8.481 1.00 95.44 97 GLU A N 1
ATOM 804 C CA . GLU A 1 97 ? -12.156 5.279 7.666 1.00 95.44 97 GLU A CA 1
ATOM 805 C C . GLU A 1 97 ? -12.010 5.692 6.203 1.00 95.44 97 GLU A C 1
ATOM 807 O O . GLU A 1 97 ? -12.843 6.407 5.648 1.00 95.44 97 GLU A O 1
ATOM 812 N N . THR A 1 98 ? -10.976 5.155 5.561 1.00 96.56 98 THR A N 1
ATOM 813 C CA . THR A 1 98 ? -10.745 5.296 4.122 1.00 96.56 98 THR A CA 1
ATOM 814 C C . THR A 1 98 ? -10.786 3.916 3.482 1.00 96.56 98 THR A C 1
ATOM 816 O O . THR A 1 98 ? -10.256 2.954 4.037 1.00 96.56 98 THR A O 1
ATOM 819 N N . THR A 1 99 ? -11.383 3.811 2.297 1.00 97.94 99 THR A N 1
ATOM 820 C CA . THR A 1 99 ? -11.451 2.558 1.532 1.00 97.94 99 THR A CA 1
ATOM 821 C C . THR A 1 99 ? -10.470 2.560 0.363 1.00 97.94 99 THR A C 1
ATOM 823 O O . THR A 1 99 ? -9.997 3.616 -0.070 1.00 97.94 99 THR A O 1
ATOM 826 N N . LEU A 1 100 ? -10.193 1.375 -0.191 1.00 98.25 100 LEU A N 1
ATOM 827 C CA . LEU A 1 100 ? -9.396 1.248 -1.410 1.00 98.25 100 LEU A CA 1
ATOM 828 C C . LEU A 1 100 ? -10.020 2.054 -2.556 1.00 98.25 100 LEU A C 1
ATOM 830 O O . LEU A 1 100 ? -9.321 2.838 -3.191 1.00 98.25 100 LEU A O 1
ATOM 834 N N . ALA A 1 101 ? -11.334 1.938 -2.766 1.00 98.25 101 ALA A N 1
ATOM 835 C C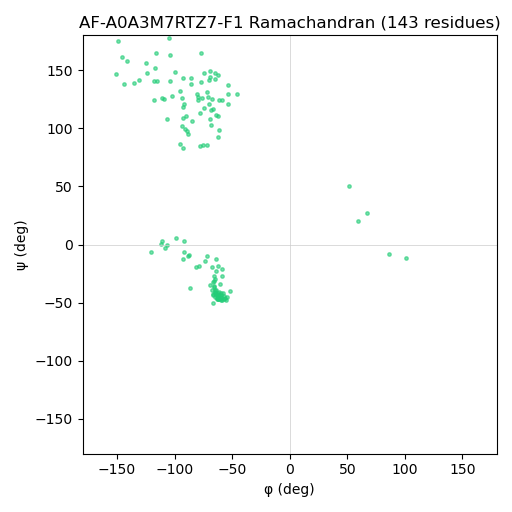A . ALA A 1 101 ? -12.047 2.682 -3.804 1.00 98.25 101 ALA A CA 1
ATOM 836 C C . ALA A 1 101 ? -11.822 4.201 -3.698 1.00 98.25 101 ALA A C 1
ATOM 838 O O . ALA A 1 101 ? -11.497 4.839 -4.696 1.00 98.25 101 ALA A O 1
ATOM 839 N N . VAL A 1 102 ? -11.897 4.771 -2.488 1.00 97.94 102 VAL A N 1
ATOM 840 C CA . VAL A 1 102 ? -11.630 6.203 -2.264 1.00 97.94 102 VAL A CA 1
ATOM 841 C C . VAL A 1 102 ? -10.195 6.568 -2.646 1.00 97.94 102 VAL A C 1
ATOM 843 O O . VAL A 1 102 ? -9.983 7.584 -3.306 1.00 97.94 102 VAL A O 1
ATOM 846 N N . ILE A 1 103 ? -9.209 5.743 -2.278 1.00 98.19 103 ILE A N 1
ATOM 847 C CA . ILE A 1 103 ? -7.803 5.973 -2.646 1.00 98.19 103 ILE A CA 1
ATOM 848 C C . ILE A 1 103 ? -7.629 5.943 -4.169 1.00 98.19 103 ILE A C 1
ATOM 850 O O . ILE A 1 103 ? -7.004 6.850 -4.719 1.00 98.19 103 ILE A O 1
ATOM 854 N N . LEU A 1 104 ? -8.194 4.937 -4.845 1.00 98.44 104 LEU A N 1
ATOM 855 C CA . LEU A 1 104 ? -8.114 4.795 -6.302 1.00 98.44 104 LEU A CA 1
ATOM 856 C C . LEU A 1 104 ? -8.726 6.007 -7.014 1.00 98.44 104 LEU A C 1
ATOM 858 O O . LEU A 1 104 ? -8.090 6.587 -7.894 1.00 98.44 104 LEU A O 1
ATOM 862 N N . THR A 1 105 ? -9.913 6.447 -6.582 1.00 98.44 105 THR A N 1
ATOM 863 C CA . THR A 1 105 ? -10.588 7.628 -7.135 1.00 98.44 105 THR A CA 1
ATOM 864 C C . THR A 1 105 ? -9.784 8.907 -6.906 1.00 98.44 105 THR A C 1
ATOM 866 O O . THR A 1 105 ? -9.587 9.675 -7.842 1.00 98.44 105 THR A O 1
ATOM 869 N N . GLN A 1 106 ? -9.276 9.145 -5.692 1.00 97.88 106 GLN A N 1
ATOM 870 C CA . GLN A 1 106 ? -8.513 10.362 -5.382 1.00 97.88 106 GLN A CA 1
ATOM 871 C C . GLN A 1 106 ? -7.176 10.444 -6.123 1.00 97.88 106 GLN A C 1
ATOM 873 O O . GLN A 1 106 ? -6.702 11.541 -6.415 1.00 97.88 106 GLN A O 1
ATOM 878 N N . LEU A 1 107 ? -6.543 9.300 -6.378 1.00 97.81 107 LEU A N 1
ATOM 879 C CA . LEU A 1 107 ? -5.283 9.231 -7.115 1.00 97.81 107 LEU A CA 1
ATOM 880 C C . LEU A 1 107 ? -5.476 9.124 -8.629 1.00 97.81 107 LEU A C 1
ATOM 882 O O . LEU A 1 107 ? -4.492 9.265 -9.353 1.00 97.81 107 LEU A O 1
ATOM 886 N N . ASN A 1 108 ? -6.711 8.906 -9.092 1.00 98.12 108 ASN A N 1
ATOM 887 C CA . ASN A 1 108 ? -7.045 8.624 -10.484 1.00 98.12 108 ASN A CA 1
ATOM 888 C C . ASN A 1 108 ? -6.193 7.477 -11.063 1.00 98.12 108 ASN A C 1
ATOM 890 O O . ASN A 1 108 ? -5.556 7.623 -12.105 1.00 98.12 108 ASN A O 1
ATOM 894 N N . ILE A 1 109 ? -6.142 6.351 -10.344 1.00 97.81 109 ILE A N 1
ATOM 895 C CA . ILE A 1 109 ? -5.408 5.143 -10.752 1.00 97.81 109 ILE A CA 1
ATOM 896 C C . ILE A 1 109 ? -6.342 3.935 -10.793 1.00 97.81 109 ILE A C 1
ATOM 898 O O . ILE A 1 109 ? -7.276 3.831 -9.994 1.00 97.81 109 ILE A O 1
ATOM 902 N N . SER A 1 110 ? -6.082 3.001 -11.708 1.00 98.44 110 SER A N 1
ATOM 903 C CA . SER A 1 110 ? -6.826 1.744 -11.755 1.00 98.44 110 SER A CA 1
ATOM 904 C C . SER A 1 110 ? -6.361 0.777 -10.659 1.00 98.44 110 SER A C 1
ATOM 906 O O . SER A 1 110 ? -5.281 0.919 -10.082 1.00 98.44 110 SER A O 1
ATOM 908 N N . TYR A 1 111 ? -7.153 -0.265 -10.389 1.00 98.31 111 TYR A N 1
ATOM 909 C CA . TYR A 1 111 ? -6.719 -1.333 -9.484 1.00 98.31 111 TYR A CA 1
ATOM 910 C C . TYR A 1 111 ? -5.523 -2.130 -10.039 1.00 98.31 111 TYR A C 1
ATOM 912 O O . TYR A 1 111 ? -4.723 -2.663 -9.271 1.00 98.31 111 TYR A O 1
ATOM 920 N N . VAL A 1 112 ? -5.364 -2.194 -11.367 1.00 97.94 112 VAL A N 1
ATOM 921 C CA . VAL A 1 112 ? -4.190 -2.813 -12.001 1.00 97.94 112 VAL A CA 1
ATOM 922 C C . VAL A 1 112 ? -2.941 -1.989 -11.693 1.00 97.94 112 VAL A C 1
ATOM 924 O O . VAL A 1 112 ? -2.000 -2.531 -11.120 1.00 97.94 112 VAL A O 1
ATOM 927 N N . ASP A 1 113 ? -2.988 -0.673 -11.918 1.00 98.38 113 ASP A N 1
ATOM 928 C CA . ASP A 1 113 ? -1.873 0.234 -11.600 1.00 98.38 113 ASP A CA 1
ATOM 929 C C . ASP A 1 113 ? -1.536 0.231 -10.106 1.00 98.38 113 ASP A C 1
ATOM 931 O O . ASP A 1 113 ? -0.376 0.364 -9.719 1.00 98.38 113 ASP A O 1
ATOM 935 N N . TYR A 1 114 ? -2.547 0.073 -9.246 1.00 98.62 114 TYR A N 1
ATOM 936 C CA . TYR A 1 114 ? -2.350 -0.074 -7.808 1.00 98.62 114 TYR A CA 1
ATOM 937 C C . TYR A 1 114 ? -1.536 -1.330 -7.477 1.00 98.62 114 TYR A C 1
ATOM 939 O O . TYR A 1 114 ? -0.583 -1.261 -6.701 1.00 98.62 114 TYR A O 1
ATOM 947 N N . LYS A 1 115 ? -1.873 -2.477 -8.081 1.00 98.31 115 LYS A N 1
ATOM 948 C CA . LYS A 1 115 ? -1.115 -3.724 -7.898 1.00 98.31 115 LYS A CA 1
ATOM 949 C C . LYS A 1 115 ? 0.297 -3.615 -8.461 1.00 98.31 115 LYS A C 1
ATOM 951 O O . LYS A 1 115 ? 1.227 -4.051 -7.788 1.00 98.31 115 LYS A O 1
ATOM 956 N N . ASP A 1 116 ? 0.466 -2.996 -9.624 1.00 98.25 116 ASP A N 1
ATOM 957 C CA . ASP A 1 116 ? 1.786 -2.791 -10.225 1.00 98.25 116 ASP A CA 1
ATOM 958 C C . ASP A 1 116 ? 2.648 -1.865 -9.364 1.00 98.25 116 ASP A C 1
ATOM 960 O O . ASP A 1 116 ? 3.823 -2.137 -9.119 1.00 98.25 116 ASP A O 1
ATOM 964 N N . ALA A 1 117 ? 2.051 -0.822 -8.789 1.00 98.12 117 ALA A N 1
ATOM 965 C CA . ALA A 1 117 ? 2.717 0.028 -7.817 1.00 98.12 117 ALA A CA 1
ATOM 966 C C . ALA A 1 117 ? 3.191 -0.773 -6.591 1.00 98.12 117 ALA A C 1
ATOM 968 O O . ALA A 1 117 ? 4.360 -0.684 -6.212 1.00 98.12 117 ALA A O 1
ATOM 969 N N . LEU A 1 118 ? 2.340 -1.614 -5.996 1.00 97.94 118 LEU A N 1
ATOM 970 C CA . LEU A 1 118 ? 2.763 -2.487 -4.895 1.00 97.94 118 LEU A CA 1
ATOM 971 C C . LEU A 1 118 ? 3.870 -3.464 -5.319 1.00 97.94 118 LEU A C 1
ATOM 973 O O . LEU A 1 118 ? 4.836 -3.652 -4.578 1.00 97.94 118 LEU A O 1
ATOM 977 N N . ALA A 1 119 ? 3.769 -4.043 -6.514 1.00 97.69 119 ALA A N 1
ATOM 978 C CA . ALA A 1 119 ? 4.757 -4.956 -7.075 1.00 97.69 119 ALA A CA 1
ATOM 979 C C . ALA A 1 119 ? 6.110 -4.279 -7.359 1.00 97.69 119 ALA A C 1
ATOM 981 O O . ALA A 1 119 ? 7.154 -4.906 -7.191 1.00 97.69 119 ALA A O 1
ATOM 982 N N . SER A 1 120 ? 6.118 -2.989 -7.704 1.00 96.31 120 SER A N 1
ATOM 983 C CA . SER A 1 120 ? 7.351 -2.202 -7.852 1.00 96.31 120 SER A CA 1
ATOM 984 C C . SER A 1 120 ? 8.082 -1.968 -6.522 1.00 96.31 120 SER A C 1
ATOM 986 O O . SER A 1 120 ? 9.271 -1.667 -6.508 1.00 96.31 120 SER A O 1
ATOM 988 N N . SER A 1 121 ? 7.390 -2.114 -5.385 1.00 94.56 121 SER A N 1
ATOM 989 C CA . SER A 1 121 ? 7.958 -1.848 -4.056 1.00 94.56 121 SER A CA 1
ATOM 990 C C . SER A 1 121 ? 8.686 -3.035 -3.417 1.00 94.56 121 SER A C 1
ATOM 992 O O . SER A 1 121 ? 9.317 -2.885 -2.367 1.00 94.56 121 SER A O 1
ATOM 994 N N . ILE A 1 122 ? 8.586 -4.221 -4.020 1.00 95.25 122 ILE A N 1
ATOM 995 C CA . ILE A 1 122 ? 9.118 -5.478 -3.486 1.00 95.25 122 ILE A CA 1
ATOM 996 C C . ILE A 1 122 ? 10.196 -6.038 -4.408 1.00 95.25 122 ILE A C 1
ATOM 998 O O . ILE A 1 122 ? 10.175 -5.838 -5.614 1.00 95.25 122 ILE A O 1
ATOM 1002 N N . THR A 1 123 ? 11.129 -6.794 -3.836 1.00 94.06 123 THR A N 1
ATOM 1003 C CA . THR A 1 123 ? 12.216 -7.467 -4.575 1.00 94.06 123 THR A CA 1
ATOM 1004 C C . THR A 1 123 ? 12.029 -8.981 -4.660 1.00 94.06 123 THR A C 1
ATOM 1006 O O . THR A 1 123 ? 12.825 -9.684 -5.274 1.00 94.06 123 THR A O 1
ATOM 1009 N N . ARG A 1 124 ? 10.980 -9.509 -4.022 1.00 95.56 124 ARG A N 1
ATOM 1010 C CA . ARG A 1 124 ? 10.634 -10.933 -3.970 1.00 95.56 124 ARG A CA 1
ATOM 1011 C C . ARG A 1 124 ? 9.123 -11.094 -3.950 1.00 95.56 124 ARG A C 1
ATOM 1013 O O . ARG A 1 124 ? 8.420 -10.154 -3.592 1.00 95.56 124 ARG A O 1
ATOM 1020 N N . ILE A 1 125 ? 8.643 -12.290 -4.288 1.00 97.38 125 ILE A N 1
ATOM 1021 C CA . ILE A 1 125 ? 7.218 -12.629 -4.191 1.00 97.38 125 ILE A CA 1
ATOM 1022 C C . ILE A 1 125 ? 6.725 -12.337 -2.770 1.00 97.38 125 ILE A C 1
ATOM 1024 O O . ILE A 1 125 ? 7.355 -12.754 -1.795 1.00 97.38 125 ILE A O 1
ATOM 1028 N N . GLY A 1 126 ? 5.621 -11.600 -2.663 1.00 94.69 126 GLY A N 1
ATOM 1029 C CA . GLY A 1 126 ? 5.075 -11.132 -1.394 1.00 94.69 126 GLY A CA 1
ATOM 1030 C C . GLY A 1 126 ? 3.582 -11.409 -1.266 1.00 94.69 126 GLY A C 1
ATOM 1031 O O . GLY A 1 126 ? 2.835 -11.267 -2.233 1.00 94.69 126 G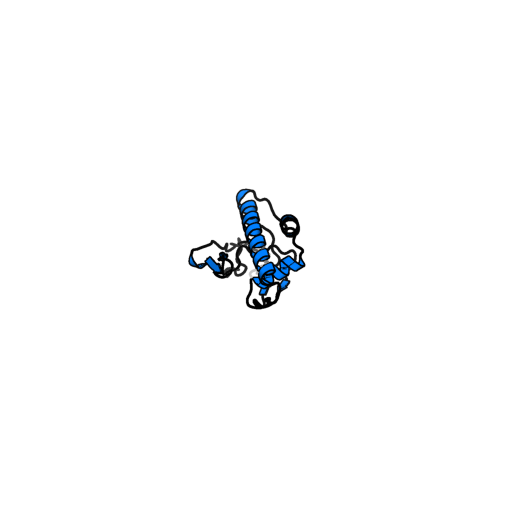LY A O 1
ATOM 1032 N N . VAL A 1 127 ? 3.158 -11.781 -0.056 1.00 95.75 127 VAL A N 1
ATOM 1033 C CA . VAL A 1 127 ? 1.743 -11.886 0.321 1.00 95.75 127 VAL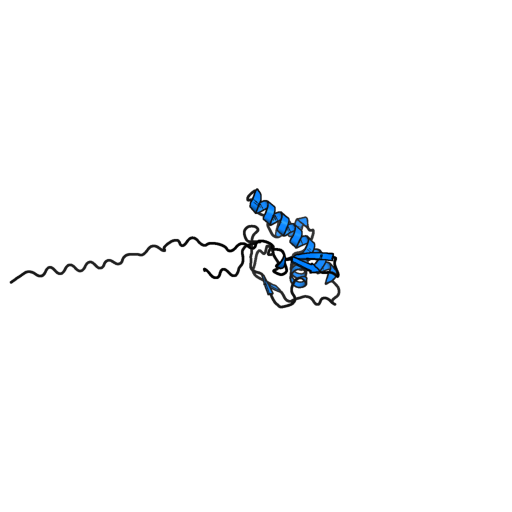 A CA 1
ATOM 1034 C C . VAL A 1 127 ? 1.303 -10.554 0.920 1.00 95.75 127 VAL A C 1
ATOM 1036 O O . VAL A 1 127 ? 1.846 -10.110 1.934 1.00 95.75 127 VAL A O 1
ATOM 1039 N N . PHE A 1 128 ? 0.298 -9.935 0.316 1.00 96.25 128 PHE A N 1
ATOM 1040 C CA . PHE A 1 128 ? -0.325 -8.718 0.811 1.00 96.25 128 PHE A CA 1
ATOM 1041 C C . PHE A 1 128 ? -1.695 -9.068 1.371 1.00 96.25 128 PHE A C 1
ATOM 1043 O O . PHE A 1 128 ? -2.609 -9.413 0.628 1.00 96.25 128 PHE A O 1
ATOM 1050 N N . LEU A 1 129 ? -1.817 -9.023 2.697 1.00 96.00 129 LEU A N 1
ATOM 1051 C CA . LEU A 1 129 ? -3.065 -9.342 3.387 1.00 96.00 129 LEU A CA 1
ATOM 1052 C C . LEU A 1 129 ? -4.130 -8.279 3.117 1.00 96.00 129 LEU A C 1
ATOM 1054 O O . LEU A 1 129 ? -3.809 -7.086 3.109 1.00 96.00 129 LEU A O 1
ATOM 1058 N N . LYS A 1 130 ? -5.382 -8.733 3.010 1.00 96.88 130 LYS A N 1
ATOM 1059 C CA . LYS A 1 130 ? -6.576 -7.898 3.163 1.00 96.88 130 LYS A CA 1
ATOM 1060 C C . LYS A 1 130 ? -6.430 -7.013 4.403 1.00 96.88 130 LYS A C 1
ATOM 1062 O O . LYS A 1 130 ? -6.117 -7.530 5.477 1.00 96.88 130 LYS A O 1
ATOM 1067 N N . ARG A 1 131 ? -6.654 -5.707 4.251 1.00 95.56 131 ARG A N 1
ATOM 1068 C CA . ARG A 1 131 ? -6.552 -4.713 5.331 1.00 95.56 131 ARG A CA 1
ATOM 1069 C C . ARG A 1 131 ? -7.484 -3.540 5.103 1.00 95.56 131 ARG A C 1
ATOM 1071 O O . ARG A 1 131 ? -7.657 -3.107 3.967 1.00 95.56 131 ARG A O 1
ATOM 1078 N N . ASN A 1 132 ? -7.992 -2.981 6.196 1.00 96.12 132 ASN A N 1
ATOM 1079 C CA . ASN A 1 132 ? -8.702 -1.698 6.216 1.00 96.12 132 ASN A CA 1
ATOM 1080 C C . ASN A 1 132 ? -7.828 -0.570 6.811 1.00 96.12 132 ASN A C 1
ATOM 1082 O O . ASN A 1 132 ? -6.703 -0.797 7.267 1.00 96.12 132 ASN A O 1
ATOM 1086 N N . SER A 1 133 ? -8.343 0.664 6.834 1.00 96.31 133 SER A N 1
ATOM 1087 C CA . SER A 1 133 ? -7.608 1.841 7.326 1.0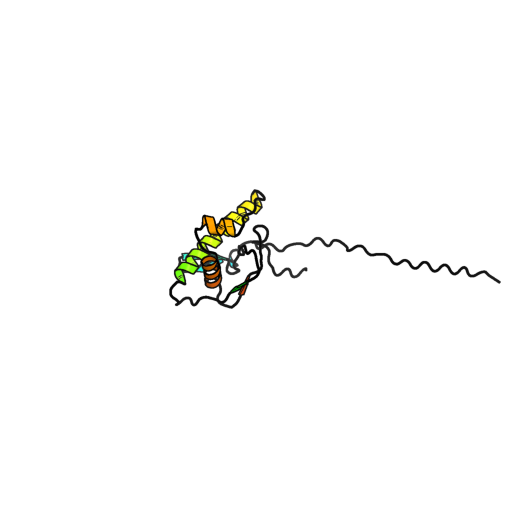0 96.31 133 SER A CA 1
ATOM 1088 C C . SER A 1 133 ? -7.252 1.809 8.820 1.00 96.31 133 SER A C 1
ATOM 1090 O O . SER A 1 133 ? -6.429 2.606 9.262 1.00 96.31 133 SER A O 1
ATOM 1092 N N . LYS A 1 134 ? -7.825 0.893 9.610 1.00 94.69 134 LYS A N 1
ATOM 1093 C CA . LYS A 1 134 ? -7.531 0.732 11.047 1.00 94.69 134 LYS A CA 1
ATOM 1094 C C . LYS A 1 134 ? -6.261 -0.083 11.289 1.00 94.69 134 LYS A C 1
ATOM 1096 O O . LYS A 1 134 ? -5.688 -0.042 12.375 1.00 94.69 134 LYS A O 1
ATOM 1101 N N . GLU A 1 135 ? -5.834 -0.839 10.281 1.00 94.44 135 GLU A N 1
ATOM 1102 C CA . GLU A 1 135 ? -4.839 -1.908 10.403 1.00 94.44 135 GLU A CA 1
ATOM 1103 C C . GLU A 1 135 ? -3.508 -1.562 9.721 1.00 94.44 135 GLU A C 1
ATOM 1105 O O . GLU A 1 135 ? -2.578 -2.368 9.719 1.00 94.44 135 GLU A O 1
ATOM 1110 N N . LEU A 1 136 ? -3.387 -0.350 9.164 1.00 96.00 136 LEU A N 1
ATOM 1111 C CA . LEU A 1 136 ? -2.259 0.070 8.318 1.00 96.00 136 LEU A CA 1
ATOM 1112 C C . LEU A 1 136 ? -0.904 -0.022 9.020 1.00 96.00 136 LEU A C 1
ATOM 1114 O O . LEU A 1 136 ? 0.126 -0.209 8.374 1.00 96.00 136 LEU A O 1
ATOM 1118 N N . MET A 1 137 ? -0.908 0.102 10.344 1.00 95.12 137 MET A N 1
ATOM 1119 C CA . MET A 1 137 ? 0.289 0.093 11.181 1.00 95.12 137 MET A CA 1
ATOM 1120 C C . MET A 1 137 ? 0.386 -1.150 12.063 1.00 95.12 137 MET A C 1
ATOM 1122 O O . MET A 1 137 ? 1.340 -1.266 12.828 1.00 95.12 137 MET A O 1
ATOM 1126 N N . ILE A 1 138 ? -0.575 -2.074 11.982 1.00 92.94 138 ILE A N 1
ATOM 1127 C CA . ILE A 1 138 ? -0.552 -3.305 12.773 1.00 92.94 138 ILE A CA 1
ATOM 1128 C C . ILE A 1 138 ? 0.462 -4.265 12.154 1.00 92.94 138 ILE A C 1
ATOM 1130 O O . ILE A 1 138 ? 0.398 -4.592 10.966 1.00 92.94 138 ILE A O 1
ATOM 1134 N N . ASN A 1 139 ? 1.399 -4.734 12.975 1.00 89.31 139 ASN A N 1
ATOM 1135 C CA . ASN A 1 139 ? 2.336 -5.766 12.572 1.00 89.31 139 ASN A CA 1
ATOM 1136 C C . ASN A 1 139 ? 1.595 -7.104 12.428 1.00 89.31 139 ASN A C 1
ATOM 1138 O O . ASN A 1 139 ? 1.037 -7.579 13.418 1.00 89.31 139 ASN A O 1
ATOM 1142 N N . PRO A 1 140 ? 1.610 -7.744 11.241 1.00 80.38 140 PRO A N 1
ATOM 1143 C CA . PRO A 1 140 ? 0.991 -9.058 11.068 1.00 80.38 140 PRO A CA 1
ATOM 1144 C C . PRO A 1 140 ? 1.671 -10.143 11.913 1.00 80.38 140 PRO A C 1
ATOM 1146 O O . PRO A 1 140 ? 1.053 -11.153 12.224 1.00 80.38 140 PRO A O 1
ATOM 1149 N N . TYR A 1 141 ? 2.933 -9.939 12.296 1.00 75.25 141 TYR A N 1
ATOM 1150 C CA . TYR A 1 141 ? 3.667 -10.854 13.160 1.00 75.25 141 TYR A CA 1
ATOM 1151 C C . TYR A 1 141 ? 3.513 -10.429 14.618 1.00 75.25 141 TYR A C 1
ATOM 1153 O O . TYR A 1 141 ? 4.381 -9.743 15.161 1.00 75.25 141 TYR A O 1
ATOM 1161 N N . ASN A 1 142 ? 2.414 -10.834 15.249 1.00 69.19 142 ASN A N 1
ATOM 1162 C CA . ASN A 1 142 ? 2.286 -10.749 16.697 1.00 69.19 142 ASN A CA 1
ATOM 1163 C C . ASN A 1 142 ? 2.795 -12.055 17.315 1.00 69.19 142 ASN A C 1
ATOM 1165 O O . ASN A 1 142 ? 2.187 -13.099 17.120 1.00 69.19 142 ASN A O 1
ATOM 1169 N N . LYS A 1 143 ? 3.932 -12.010 18.015 1.00 64.56 143 LYS A N 1
ATOM 1170 C CA . LYS A 1 143 ? 4.531 -13.206 18.638 1.00 64.56 143 LYS A CA 1
ATOM 1171 C C . LYS A 1 143 ? 3.781 -13.683 19.885 1.00 64.56 143 LYS A C 1
ATOM 1173 O O . LYS A 1 143 ? 4.084 -14.759 20.382 1.00 64.56 143 LYS A O 1
ATOM 1178 N N . GLU A 1 144 ? 2.895 -12.846 20.417 1.00 62.41 144 GLU A N 1
ATOM 1179 C CA . GLU A 1 144 ? 2.146 -13.093 21.654 1.00 62.41 144 GLU A CA 1
ATOM 1180 C C . GLU A 1 144 ? 0.723 -13.622 21.387 1.00 62.41 144 GLU A C 1
ATOM 1182 O O . GLU A 1 144 ? -0.056 -13.755 22.329 1.00 62.41 144 GLU A O 1
ATOM 1187 N N . LEU A 1 145 ? 0.390 -13.905 20.117 1.00 54.44 145 LEU A N 1
ATOM 1188 C CA . LEU A 1 145 ? -0.818 -14.626 19.699 1.00 54.44 145 LEU A CA 1
ATOM 1189 C C . LEU A 1 145 ? -0.515 -16.099 19.420 1.00 54.44 145 LEU A C 1
ATOM 1191 O O . LEU A 1 145 ? 0.586 -16.381 18.893 1.00 54.44 145 LEU A O 1
#

Foldseek 3Di:
DDDDDDDDDPPPPPPDPDDDPDDFDFDDDDPVQWDADPVVGDIDGLVCFLAAADQAKDKAAADDCPDPCLVVLQVVLVLRRVVLVVQLCCCVPPVDWDHPVNSCVVSVHDVVSVRNSVNSSDPGIDIRGHDTSPCSGTDPDDVVD